Protein AF-A0A519XT04-F1 (afdb_monomer_lite)

pLDDT: mean 95.55, std 3.62, range [76.62, 98.19]

Structure (mmCIF, N/CA/C/O backbone):
data_AF-A0A519XT04-F1
#
_entry.id   AF-A0A519XT04-F1
#
loop_
_atom_site.group_PDB
_atom_site.id
_atom_site.type_symbol
_atom_site.label_atom_id
_atom_site.label_alt_id
_atom_site.label_comp_id
_atom_site.label_asym_id
_atom_site.label_entity_id
_atom_site.label_seq_id
_atom_site.pdbx_PDB_ins_code
_atom_site.Cartn_x
_atom_site.Cartn_y
_atom_site.Cartn_z
_atom_site.occupancy
_atom_site.B_iso_or_equiv
_atom_site.auth_seq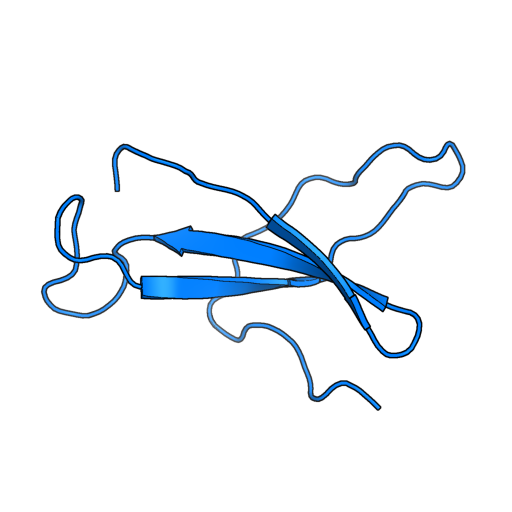_id
_atom_site.auth_comp_id
_atom_site.auth_asym_id
_atom_site.auth_atom_id
_atom_site.pdbx_PDB_model_num
ATOM 1 N N . SER A 1 1 ? 11.450 1.629 -7.089 1.00 76.62 1 SER A N 1
ATOM 2 C CA . SER A 1 1 ? 11.065 3.056 -7.087 1.00 76.62 1 SER A CA 1
ATOM 3 C C . SER A 1 1 ? 11.887 3.749 -6.023 1.00 76.62 1 SER A C 1
ATOM 5 O O . SER A 1 1 ? 11.985 3.192 -4.940 1.00 76.62 1 SER A O 1
ATOM 7 N N . PHE A 1 2 ? 12.459 4.921 -6.304 1.00 85.50 2 PHE A N 1
ATOM 8 C CA . PHE A 1 2 ? 13.155 5.739 -5.293 1.00 85.50 2 PHE A CA 1
ATOM 9 C C . PHE A 1 2 ? 12.222 6.718 -4.555 1.00 85.50 2 PHE A C 1
ATOM 11 O O . PHE A 1 2 ? 12.679 7.494 -3.727 1.00 85.50 2 PHE A O 1
ATOM 18 N N . THR A 1 3 ? 10.923 6.716 -4.872 1.00 92.50 3 THR A N 1
ATOM 19 C CA . THR A 1 3 ? 9.911 7.592 -4.255 1.00 92.50 3 THR A CA 1
ATOM 20 C C . THR A 1 3 ? 8.773 6.773 -3.665 1.00 92.50 3 THR A C 1
ATOM 22 O O . THR A 1 3 ? 8.441 5.714 -4.211 1.00 92.50 3 THR A O 1
ATOM 25 N N . THR A 1 4 ? 8.127 7.329 -2.642 1.00 89.69 4 THR A N 1
ATOM 26 C CA . THR A 1 4 ? 6.869 6.854 -2.053 1.00 89.69 4 THR A CA 1
ATOM 27 C C . THR A 1 4 ? 5.915 8.042 -1.954 1.00 89.69 4 THR A C 1
ATOM 29 O O . THR A 1 4 ? 6.287 9.066 -1.389 1.00 89.69 4 THR A O 1
ATOM 32 N N . HIS A 1 5 ? 4.701 7.914 -2.495 1.00 94.06 5 HIS A N 1
ATOM 33 C CA . HIS A 1 5 ? 3.623 8.897 -2.336 1.00 94.06 5 HIS A CA 1
ATOM 34 C C . HIS A 1 5 ? 2.412 8.188 -1.712 1.00 94.06 5 HIS A C 1
ATOM 36 O O . HIS A 1 5 ? 1.771 7.397 -2.406 1.00 94.06 5 HIS A O 1
ATOM 42 N N . PRO A 1 6 ? 2.149 8.388 -0.410 1.00 95.44 6 PRO A N 1
ATOM 43 C CA . PRO A 1 6 ? 1.092 7.674 0.291 1.00 95.44 6 PRO A CA 1
ATOM 44 C C . PRO A 1 6 ? -0.266 8.376 0.177 1.00 95.44 6 PRO A C 1
ATOM 46 O O . PRO A 1 6 ? -0.344 9.601 0.083 1.00 95.44 6 PRO A O 1
ATOM 49 N N . GLY A 1 7 ? -1.333 7.590 0.280 1.00 97.62 7 GLY A N 1
ATOM 50 C CA . GLY A 1 7 ? -2.690 8.055 0.552 1.00 97.62 7 GLY A CA 1
ATOM 51 C C . GLY A 1 7 ? -3.383 7.102 1.521 1.00 97.62 7 GLY A C 1
ATOM 52 O O . GLY A 1 7 ? -3.163 5.895 1.458 1.00 97.62 7 GLY A O 1
ATOM 53 N N . ILE A 1 8 ? -4.207 7.629 2.423 1.00 97.88 8 ILE A N 1
ATOM 54 C CA . ILE A 1 8 ? -5.033 6.825 3.331 1.00 97.88 8 ILE A CA 1
ATOM 55 C C . ILE A 1 8 ? -6.491 7.150 3.042 1.00 97.88 8 ILE A C 1
ATOM 57 O O . ILE A 1 8 ? -6.843 8.323 2.910 1.00 97.88 8 ILE A O 1
ATOM 61 N N . ALA A 1 9 ? -7.323 6.119 2.932 1.00 97.62 9 ALA A N 1
ATOM 62 C CA . ALA A 1 9 ? -8.764 6.286 2.815 1.00 97.62 9 ALA A CA 1
ATOM 63 C C . ALA A 1 9 ? -9.505 5.224 3.625 1.00 97.62 9 ALA A C 1
ATOM 65 O O . ALA A 1 9 ? -9.137 4.046 3.608 1.00 97.62 9 ALA A O 1
ATOM 66 N N . ASP A 1 10 ? -10.585 5.650 4.270 1.00 97.56 10 ASP A N 1
ATOM 67 C CA . ASP A 1 10 ? -11.524 4.762 4.937 1.00 97.56 10 ASP A CA 1
ATOM 68 C C . ASP A 1 10 ? -12.633 4.364 3.967 1.00 97.56 10 ASP A C 1
ATOM 70 O O . ASP A 1 10 ? -13.254 5.204 3.312 1.00 97.56 10 ASP A O 1
ATOM 74 N N . TYR A 1 11 ? -12.892 3.064 3.864 1.00 97.06 11 TYR A N 1
ATOM 75 C CA . TYR A 1 11 ? -13.930 2.527 2.997 1.00 97.06 11 TYR A CA 1
ATOM 76 C C . TYR A 1 11 ? -14.546 1.274 3.620 1.00 97.06 11 TYR A C 1
ATOM 78 O O . TYR A 1 11 ? -13.846 0.336 3.994 1.00 97.06 11 TYR A O 1
ATOM 86 N N . LYS A 1 12 ? -15.879 1.251 3.744 1.00 96.50 12 LYS A N 1
ATOM 87 C CA . LYS A 1 12 ? -16.631 0.116 4.314 1.00 96.50 12 LYS A CA 1
ATOM 88 C C . LYS A 1 12 ? -16.087 -0.364 5.674 1.00 96.50 12 LYS A C 1
ATOM 90 O O . LYS A 1 12 ? -15.879 -1.551 5.899 1.00 96.50 12 LYS A O 1
ATOM 95 N N . GLY A 1 13 ? -15.818 0.580 6.578 1.00 95.38 13 GLY A N 1
ATOM 96 C CA . GLY A 1 13 ? -15.379 0.283 7.948 1.00 95.38 13 GLY A CA 1
ATOM 97 C C . GLY A 1 13 ? -13.939 -0.223 8.084 1.00 95.38 13 GLY A C 1
ATOM 98 O O . GLY A 1 13 ? -13.565 -0.680 9.161 1.00 95.38 13 GLY A O 1
ATOM 99 N N . LYS A 1 14 ? -13.132 -0.147 7.021 1.00 96.31 14 LYS A N 1
ATOM 100 C CA . LYS A 1 14 ? -11.699 -0.462 7.032 1.00 96.31 14 LYS A CA 1
ATOM 101 C C . LYS A 1 14 ? -10.889 0.711 6.498 1.00 96.31 14 LYS A C 1
ATOM 103 O O . LYS A 1 14 ? -11.370 1.441 5.632 1.00 96.31 14 LYS A O 1
ATOM 108 N N . SER A 1 15 ? -9.653 0.833 6.963 1.00 97.19 15 SER A N 1
ATOM 109 C CA . SER A 1 15 ? -8.694 1.818 6.467 1.00 97.19 15 SER A CA 1
ATOM 110 C C . SER A 1 15 ? -7.736 1.163 5.480 1.00 97.19 15 SER A C 1
ATOM 112 O O . SER A 1 15 ? -7.264 0.045 5.692 1.00 97.19 15 SER A O 1
ATOM 114 N N . TYR A 1 16 ? -7.429 1.864 4.394 1.00 97.56 16 TYR A N 1
ATOM 115 C CA . TYR A 1 16 ? -6.571 1.367 3.323 1.00 97.56 16 TYR A CA 1
ATOM 116 C C . TYR A 1 16 ? -5.416 2.322 3.082 1.00 97.56 16 TYR A C 1
ATOM 118 O O . TYR A 1 16 ? -5.606 3.537 3.013 1.00 97.56 16 TYR A O 1
ATOM 126 N N . PHE A 1 17 ? -4.225 1.756 2.915 1.00 97.88 17 PHE A N 1
ATOM 127 C CA . PHE A 1 17 ? -3.025 2.486 2.549 1.00 97.88 17 PHE A CA 1
ATOM 128 C C . PHE A 1 17 ? -2.741 2.293 1.061 1.00 97.88 17 PHE A C 1
ATOM 130 O O . PHE A 1 17 ? -2.395 1.202 0.605 1.00 97.88 17 PHE A O 1
ATOM 137 N N . PHE A 1 18 ? -2.879 3.375 0.307 1.00 98.00 18 PHE A N 1
ATOM 138 C CA . PHE A 1 18 ? -2.540 3.453 -1.103 1.00 98.00 18 PHE A CA 1
ATOM 139 C C . PHE A 1 18 ? -1.116 3.967 -1.264 1.00 98.00 18 PHE A C 1
ATOM 141 O O . PHE A 1 18 ? -0.699 4.926 -0.613 1.00 98.00 18 PHE A O 1
ATOM 148 N N . TYR A 1 19 ? -0.372 3.338 -2.164 1.00 97.12 19 TYR A N 1
ATOM 149 C CA . TYR A 1 19 ? 0.992 3.730 -2.492 1.00 97.12 19 TYR A CA 1
ATOM 150 C C . TYR A 1 19 ? 1.323 3.344 -3.934 1.00 97.12 19 TYR A C 1
ATOM 152 O O . TYR A 1 19 ? 0.482 2.826 -4.669 1.00 97.12 19 TYR A O 1
ATOM 160 N N . HIS A 1 20 ? 2.564 3.588 -4.353 1.00 97.19 20 HIS A N 1
ATOM 161 C CA . HIS A 1 20 ? 3.084 3.074 -5.615 1.00 97.19 20 HIS A CA 1
ATOM 162 C C . HIS A 1 20 ? 4.385 2.305 -5.414 1.00 97.19 20 HIS A C 1
ATOM 164 O O . HIS A 1 20 ? 5.190 2.620 -4.535 1.00 97.19 20 HIS A O 1
ATOM 170 N N . ASN A 1 21 ? 4.655 1.352 -6.299 1.00 95.50 21 ASN A N 1
ATOM 171 C CA . ASN A 1 21 ? 5.990 0.788 -6.467 1.00 95.50 21 ASN A CA 1
ATOM 172 C C . ASN A 1 21 ? 6.303 0.579 -7.961 1.00 95.50 21 ASN A C 1
ATOM 174 O O . ASN A 1 21 ? 5.606 1.101 -8.829 1.00 95.50 21 ASN A O 1
ATOM 178 N N . GLY A 1 22 ? 7.413 -0.095 -8.268 1.00 96.06 22 GLY A N 1
ATOM 179 C CA . GLY A 1 22 ? 7.822 -0.415 -9.642 1.00 96.06 22 GLY A CA 1
ATOM 180 C C . GLY A 1 22 ? 7.994 -1.916 -9.857 1.00 96.06 22 GLY A C 1
ATOM 181 O O . GLY A 1 22 ? 8.920 -2.299 -10.558 1.00 96.06 22 GLY A O 1
ATOM 182 N N . ALA A 1 23 ? 7.192 -2.745 -9.179 1.00 95.38 23 ALA A N 1
ATOM 183 C CA . ALA A 1 23 ? 7.388 -4.196 -9.127 1.00 95.38 23 ALA A CA 1
ATOM 184 C C . ALA A 1 23 ? 6.854 -4.954 -10.356 1.00 95.38 23 ALA A C 1
ATOM 186 O O . ALA A 1 23 ? 7.225 -6.106 -10.566 1.00 95.38 23 ALA A O 1
ATOM 187 N N . LEU A 1 24 ? 5.988 -4.334 -11.168 1.00 95.56 24 LEU A N 1
ATOM 188 C CA . LEU A 1 24 ? 5.506 -4.947 -12.408 1.00 95.56 24 LEU A CA 1
ATOM 189 C C . LEU A 1 24 ? 6.642 -5.131 -13.432 1.00 95.56 24 LEU A C 1
ATOM 191 O O . LEU A 1 24 ? 7.634 -4.397 -13.387 1.00 95.56 24 LEU A O 1
ATOM 195 N N . PRO A 1 25 ? 6.498 -6.056 -14.402 1.00 97.31 25 PRO A N 1
ATOM 196 C CA . PRO A 1 25 ? 7.448 -6.188 -15.502 1.00 97.31 25 PRO A CA 1
ATOM 197 C C . PRO A 1 25 ? 7.681 -4.849 -16.208 1.00 97.31 25 PRO A C 1
ATOM 199 O O . PRO A 1 25 ? 6.736 -4.117 -16.501 1.00 97.31 25 PRO A O 1
ATOM 202 N N . THR A 1 26 ? 8.944 -4.523 -16.495 1.00 96.56 26 THR A N 1
ATOM 203 C CA . THR A 1 26 ? 9.388 -3.214 -17.030 1.00 96.56 26 THR A CA 1
ATOM 204 C C . THR A 1 26 ? 9.146 -2.013 -16.100 1.00 96.56 26 THR A C 1
ATOM 206 O O . THR A 1 26 ? 9.291 -0.863 -16.525 1.00 96.56 26 THR A O 1
ATOM 209 N N . GLY A 1 27 ? 8.758 -2.258 -14.848 1.00 96.31 27 GLY A N 1
ATOM 210 C CA . GLY A 1 27 ? 8.528 -1.240 -13.833 1.00 96.31 27 GLY A CA 1
ATOM 211 C C . GLY A 1 27 ? 9.821 -0.605 -13.320 1.00 96.31 27 GLY A C 1
ATOM 212 O O . GLY A 1 27 ? 10.921 -1.131 -13.476 1.00 96.31 27 GLY A O 1
ATOM 213 N N . GLY A 1 28 ? 9.693 0.574 -12.715 1.00 95.69 28 GLY A N 1
ATOM 214 C CA . GLY A 1 28 ? 10.832 1.335 -12.212 1.00 95.69 28 GLY A CA 1
ATOM 215 C C . GLY A 1 28 ? 10.432 2.710 -11.691 1.00 95.69 28 GLY A C 1
ATOM 216 O O . GLY A 1 28 ? 9.254 3.021 -11.540 1.00 95.69 28 GLY A O 1
ATOM 217 N N . SER A 1 29 ? 11.413 3.567 -11.415 1.00 94.44 29 SER A N 1
ATOM 218 C CA . SER A 1 29 ? 11.164 4.895 -10.826 1.00 94.44 29 SER A CA 1
ATOM 219 C C . SER A 1 29 ? 10.327 5.827 -11.714 1.00 94.44 29 SER A C 1
ATOM 221 O O . SER A 1 29 ? 9.585 6.650 -11.187 1.00 94.44 29 SER A O 1
ATOM 223 N N . TYR A 1 30 ? 10.371 5.642 -13.036 1.00 95.12 30 TYR A N 1
ATOM 224 C CA . TYR A 1 30 ? 9.575 6.400 -14.015 1.00 95.12 30 TYR A CA 1
ATOM 225 C C . TYR A 1 30 ? 8.394 5.606 -14.593 1.00 95.12 30 TYR A C 1
ATOM 227 O O . TYR A 1 30 ? 7.649 6.111 -15.424 1.00 95.12 30 TYR A O 1
ATOM 235 N N . ARG A 1 31 ? 8.219 4.354 -14.157 1.00 96.25 31 ARG A N 1
ATOM 236 C CA . ARG A 1 31 ? 7.191 3.414 -14.629 1.00 96.25 31 ARG A CA 1
ATOM 237 C C . ARG A 1 31 ? 6.605 2.711 -13.410 1.00 96.25 31 ARG A C 1
ATOM 239 O O . ARG A 1 31 ? 6.992 1.595 -13.072 1.00 96.25 31 ARG A O 1
ATOM 246 N N . ARG A 1 32 ? 5.772 3.448 -12.680 1.00 97.06 32 ARG A N 1
ATOM 247 C CA . ARG A 1 32 ? 5.220 3.036 -11.384 1.00 97.06 32 ARG A CA 1
ATOM 248 C C . ARG A 1 32 ? 3.805 2.496 -11.543 1.00 97.06 32 ARG A C 1
ATOM 250 O O . ARG A 1 32 ? 3.137 2.774 -12.537 1.00 97.06 32 ARG A O 1
ATOM 257 N N . SER A 1 33 ? 3.351 1.763 -10.540 1.00 97.12 33 SER A N 1
ATOM 258 C CA . SER A 1 33 ? 2.013 1.178 -10.486 1.00 97.12 33 SER A CA 1
ATOM 259 C C . SER A 1 33 ? 1.436 1.354 -9.090 1.00 97.12 33 SER A C 1
ATOM 261 O O . SER A 1 33 ? 2.182 1.307 -8.111 1.00 97.12 33 SER A O 1
ATOM 263 N N . ILE A 1 34 ? 0.127 1.599 -9.016 1.00 97.44 34 ILE A N 1
ATOM 264 C CA . ILE A 1 34 ? -0.588 1.762 -7.749 1.00 97.44 34 ILE A CA 1
ATOM 265 C C . ILE A 1 34 ? -0.732 0.407 -7.061 1.00 97.44 34 ILE A C 1
ATOM 267 O O . ILE A 1 34 ? -0.965 -0.615 -7.706 1.00 97.44 34 ILE A O 1
ATOM 271 N N . CYS A 1 35 ? -0.603 0.432 -5.743 1.00 97.50 35 CYS A N 1
ATOM 272 C CA . CYS A 1 35 ? -0.785 -0.693 -4.846 1.00 97.50 35 CYS A CA 1
ATOM 273 C C . CYS A 1 35 ? -1.693 -0.268 -3.687 1.00 97.50 35 CYS A C 1
ATOM 275 O O . CYS A 1 35 ? -1.816 0.924 -3.385 1.00 97.50 35 CYS A O 1
ATOM 277 N N . VAL A 1 36 ? -2.316 -1.248 -3.038 1.00 97.81 36 VAL A N 1
ATOM 278 C CA . VAL A 1 36 ? -3.144 -1.034 -1.853 1.00 97.81 36 VAL A CA 1
ATOM 279 C C . VAL A 1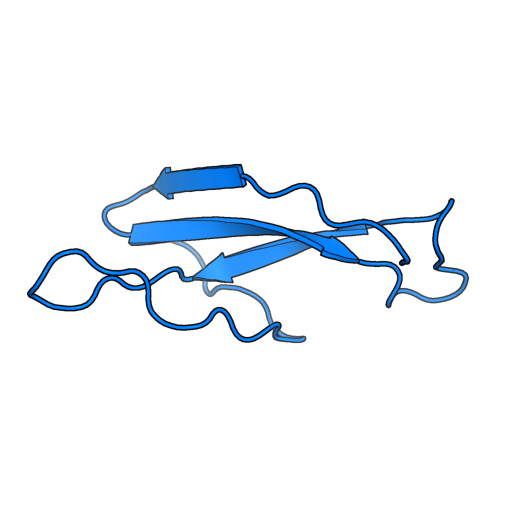 36 ? -2.975 -2.201 -0.891 1.00 97.81 36 VAL A C 1
ATOM 281 O O . VAL A 1 36 ? -3.058 -3.358 -1.301 1.00 97.81 36 VAL A O 1
ATOM 284 N N . ASP A 1 37 ? -2.775 -1.875 0.380 1.00 97.69 37 ASP A N 1
ATOM 285 C CA . ASP A 1 37 ? -2.779 -2.820 1.494 1.00 97.69 37 ASP A CA 1
ATOM 286 C C . ASP A 1 37 ? -3.659 -2.276 2.632 1.00 97.69 37 ASP A C 1
ATOM 288 O O . ASP A 1 37 ? -3.923 -1.073 2.723 1.00 97.69 37 ASP A O 1
ATOM 292 N N . GLU A 1 38 ? -4.169 -3.168 3.482 1.00 96.25 38 GLU A N 1
ATOM 293 C CA . GLU A 1 38 ? -5.000 -2.783 4.629 1.00 96.25 38 GLU A CA 1
ATOM 294 C C . GLU A 1 38 ? -4.140 -2.083 5.691 1.00 96.25 38 GLU A C 1
ATOM 296 O O . GLU A 1 38 ? -3.068 -2.564 6.064 1.00 96.25 38 GLU A O 1
ATOM 301 N N . LEU A 1 39 ? -4.624 -0.945 6.189 1.00 96.75 39 LEU A N 1
ATOM 302 C CA . LEU A 1 39 ? -4.015 -0.210 7.288 1.00 96.75 39 LEU A CA 1
ATOM 303 C C . LEU A 1 39 ? -4.730 -0.575 8.585 1.00 96.75 39 LEU A C 1
ATOM 305 O O . LEU A 1 39 ? -5.956 -0.576 8.661 1.00 96.75 39 LEU A O 1
ATOM 309 N N . GLN A 1 40 ? -3.950 -0.847 9.626 1.00 96.88 40 GLN A N 1
ATOM 310 C CA . GLN A 1 40 ? -4.473 -1.145 10.952 1.00 96.88 40 GLN A CA 1
ATOM 311 C C . GLN A 1 40 ? -3.901 -0.177 11.978 1.00 96.88 40 GLN A C 1
ATOM 313 O O . GLN A 1 40 ? -2.693 0.072 12.013 1.00 96.88 40 GLN A O 1
ATOM 318 N N . TYR A 1 41 ? -4.777 0.314 12.846 1.00 96.81 41 TYR A N 1
ATOM 319 C CA . TYR A 1 41 ? -4.398 1.095 14.012 1.00 96.81 41 TYR A CA 1
ATOM 320 C C . TYR A 1 41 ? -4.216 0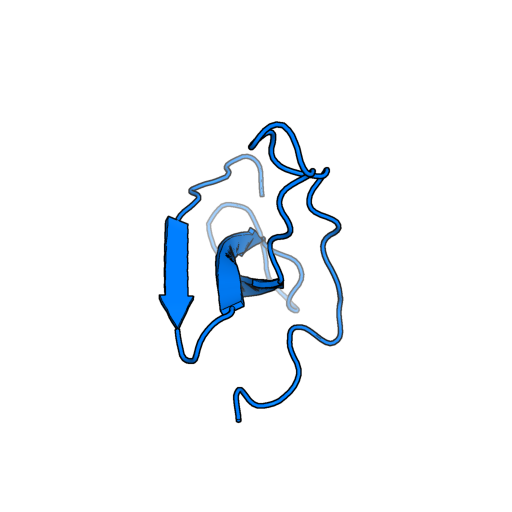.182 15.227 1.00 96.81 41 TYR A C 1
ATOM 322 O O . TYR A 1 41 ? -4.912 -0.823 15.397 1.00 96.81 41 TYR A O 1
ATOM 330 N N . ASN A 1 42 ? -3.265 0.531 16.083 1.00 97.88 42 ASN A N 1
ATOM 331 C CA . ASN A 1 42 ? -3.197 0.022 17.444 1.00 97.88 42 ASN A CA 1
ATOM 332 C C . ASN A 1 42 ? -4.290 0.679 18.309 1.00 97.88 42 ASN A C 1
ATOM 334 O O . ASN A 1 42 ? -4.836 1.715 17.924 1.00 97.88 42 ASN A O 1
ATOM 338 N N . PRO A 1 43 ? -4.607 0.120 19.493 1.00 97.94 43 PRO A N 1
ATOM 339 C CA . PRO A 1 43 ? -5.598 0.711 20.397 1.00 97.94 43 PRO A CA 1
ATOM 340 C C . PRO A 1 43 ? -5.289 2.153 20.831 1.00 97.94 43 PRO A C 1
ATOM 342 O O . P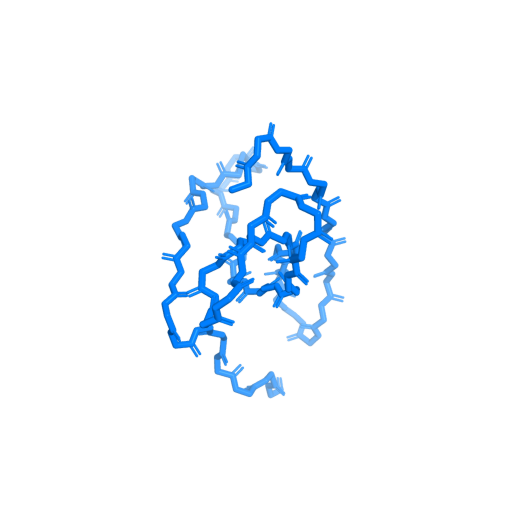RO A 1 43 ? -6.205 2.892 21.167 1.00 97.94 4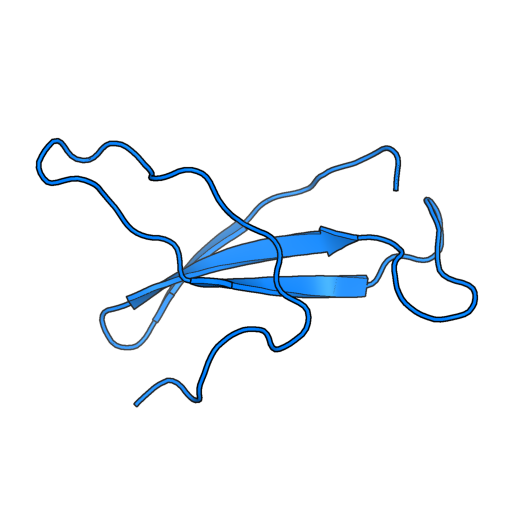3 PRO A O 1
ATOM 345 N N . ASP A 1 44 ? -4.016 2.558 20.809 1.00 97.81 44 ASP A N 1
ATOM 346 C CA . ASP A 1 44 ? -3.556 3.918 21.122 1.00 97.81 44 ASP A CA 1
ATOM 347 C C . ASP A 1 44 ? -3.636 4.892 19.927 1.00 97.81 44 ASP A C 1
ATOM 349 O O . ASP A 1 44 ? -3.197 6.036 20.025 1.00 97.81 44 ASP A O 1
ATOM 353 N N . GLY A 1 45 ? -4.182 4.445 18.791 1.00 96.69 45 GLY A N 1
ATOM 354 C CA . GLY A 1 45 ? -4.322 5.238 17.570 1.00 96.69 45 GLY A CA 1
ATOM 355 C C . GLY A 1 45 ? -3.059 5.316 16.709 1.00 96.69 45 GLY A C 1
ATOM 356 O O . GLY A 1 45 ? -3.095 5.923 15.638 1.00 96.69 45 GLY A O 1
ATOM 357 N N . THR A 1 46 ? -1.948 4.690 17.111 1.00 98.19 46 THR A N 1
ATOM 358 C CA . THR A 1 46 ? -0.748 4.615 16.264 1.00 98.19 46 THR A CA 1
ATOM 359 C C . THR A 1 46 ? -0.957 3.656 15.089 1.00 98.19 46 THR A C 1
ATOM 361 O O . THR A 1 46 ? -1.715 2.689 15.172 1.00 98.19 46 THR A O 1
ATOM 364 N N . ILE A 1 47 ? -0.282 3.912 13.967 1.00 97.12 47 ILE A N 1
ATOM 365 C CA . ILE A 1 47 ? -0.365 3.069 12.765 1.00 97.12 47 ILE A CA 1
ATOM 366 C C . ILE A 1 47 ? 0.587 1.878 12.909 1.00 97.12 47 ILE A C 1
ATOM 368 O O . ILE A 1 47 ? 1.768 2.048 13.220 1.00 97.12 47 ILE A O 1
ATOM 372 N N . ARG A 1 48 ? 0.095 0.665 12.637 1.00 97.50 48 ARG A N 1
ATOM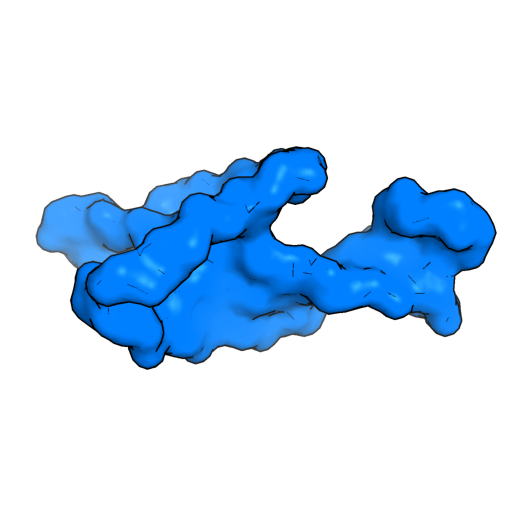 373 C CA . ARG A 1 48 ? 0.951 -0.522 12.519 1.00 97.50 48 ARG A CA 1
ATOM 374 C C . ARG A 1 48 ? 1.822 -0.435 11.261 1.00 97.50 48 ARG A C 1
ATOM 376 O O . ARG A 1 48 ? 1.347 0.069 10.244 1.00 97.50 48 ARG A O 1
ATOM 383 N N . PRO A 1 49 ? 3.064 -0.956 11.280 1.00 95.94 49 PRO A N 1
ATOM 384 C CA . PRO A 1 49 ? 3.916 -0.968 10.096 1.00 95.94 49 PRO A CA 1
ATOM 385 C C . PRO A 1 49 ? 3.206 -1.583 8.887 1.00 95.94 49 PRO A C 1
ATOM 387 O O . PRO A 1 49 ? 2.670 -2.688 8.967 1.00 95.94 49 PRO A O 1
ATOM 390 N N . ILE A 1 50 ? 3.222 -0.866 7.764 1.00 94.00 50 ILE A N 1
ATOM 391 C CA . ILE A 1 50 ? 2.627 -1.346 6.518 1.00 94.00 50 ILE A CA 1
ATOM 392 C C . ILE A 1 50 ? 3.561 -2.373 5.880 1.00 94.00 50 ILE A C 1
ATOM 394 O O . ILE A 1 50 ? 4.732 -2.088 5.618 1.00 94.00 50 ILE A O 1
ATOM 398 N N . VAL A 1 51 ? 3.024 -3.557 5.596 1.00 93.69 51 VAL A N 1
ATOM 399 C CA . VAL A 1 51 ? 3.722 -4.626 4.877 1.00 93.69 51 VAL A CA 1
ATOM 400 C C . VAL A 1 51 ? 3.165 -4.687 3.464 1.00 93.69 51 VAL A C 1
ATOM 402 O O . VAL A 1 51 ? 1.989 -4.983 3.287 1.00 93.69 51 VAL A O 1
ATOM 405 N N . GLN A 1 52 ? 4.010 -4.420 2.466 1.00 95.12 52 GLN A N 1
ATOM 406 C CA . GLN A 1 52 ? 3.613 -4.539 1.062 1.00 95.12 52 GLN A CA 1
ATOM 407 C C . GLN A 1 52 ? 3.324 -5.999 0.724 1.00 95.12 52 GLN A C 1
ATOM 409 O O . GLN A 1 52 ? 4.191 -6.858 0.918 1.00 95.12 52 GLN A O 1
ATOM 414 N N . THR A 1 53 ? 2.144 -6.281 0.177 1.00 96.50 53 THR A N 1
ATOM 415 C CA . THR A 1 53 ? 1.786 -7.639 -0.254 1.00 96.50 53 THR A CA 1
ATOM 416 C C . THR A 1 53 ? 1.710 -7.760 -1.776 1.00 96.50 53 THR A C 1
ATOM 418 O O . THR A 1 53 ? 1.554 -6.785 -2.507 1.00 96.50 53 THR A O 1
ATOM 421 N N . THR A 1 54 ? 1.825 -8.989 -2.286 1.00 96.12 54 THR A N 1
ATOM 422 C CA . THR A 1 54 ? 1.612 -9.283 -3.716 1.00 96.12 54 THR A CA 1
ATOM 423 C C . THR A 1 54 ? 0.152 -9.585 -4.048 1.00 96.12 54 THR A C 1
ATOM 425 O O . THR A 1 54 ? -0.237 -9.492 -5.209 1.00 96.12 54 THR A O 1
ATOM 428 N N . LYS A 1 55 ? -0.655 -9.960 -3.046 1.00 96.88 55 LYS A N 1
ATOM 429 C CA . LYS A 1 55 ? -2.082 -10.276 -3.212 1.00 96.88 55 LYS A CA 1
ATOM 430 C C . LYS A 1 55 ? -2.977 -9.041 -3.103 1.00 96.88 55 LYS A C 1
ATOM 432 O O . LYS A 1 55 ? -4.068 -9.058 -3.665 1.00 96.88 55 LYS A O 1
ATOM 437 N N . GLY A 1 56 ? -2.526 -8.001 -2.401 1.00 95.75 56 GLY A N 1
ATOM 438 C CA . GLY A 1 56 ? -3.343 -6.843 -2.062 1.00 95.75 56 GLY A CA 1
ATOM 439 C C . GLY A 1 56 ? -4.491 -7.206 -1.120 1.00 95.75 56 GLY A C 1
ATOM 440 O O . GLY A 1 56 ? -4.458 -8.209 -0.400 1.00 95.75 56 GLY A O 1
ATOM 441 N N . VAL A 1 57 ? -5.528 -6.376 -1.137 1.00 96.62 57 VAL A N 1
ATOM 442 C CA . VAL A 1 57 ? -6.676 -6.492 -0.232 1.00 96.62 57 VAL A CA 1
ATOM 443 C C . VAL A 1 57 ? -7.759 -7.430 -0.763 1.00 96.62 57 VAL A C 1
ATOM 445 O O . VAL A 1 57 ? -7.995 -7.537 -1.966 1.00 96.62 57 VAL A O 1
ATOM 448 N N . ALA A 1 58 ? -8.469 -8.089 0.152 1.00 95.50 58 ALA A N 1
ATOM 449 C CA . ALA A 1 58 ? -9.697 -8.803 -0.186 1.00 95.50 58 ALA A CA 1
ATOM 450 C C . ALA A 1 58 ? -10.811 -7.812 -0.593 1.00 95.50 58 ALA A C 1
ATOM 452 O O . ALA A 1 58 ? -10.767 -6.647 -0.189 1.00 95.50 58 ALA A O 1
ATOM 453 N N . PRO A 1 59 ? -11.844 -8.253 -1.340 1.00 95.12 59 PRO A N 1
ATOM 454 C CA . PRO A 1 59 ? -12.988 -7.406 -1.659 1.00 95.12 59 PRO A CA 1
ATOM 455 C C . PRO A 1 59 ? -13.603 -6.787 -0.400 1.00 95.12 59 PRO A C 1
ATOM 457 O O . PRO A 1 59 ? -13.985 -7.502 0.529 1.00 95.12 59 PRO A O 1
ATOM 460 N N . ALA A 1 60 ? -13.717 -5.460 -0.387 1.00 90.69 60 ALA A N 1
ATOM 461 C CA . ALA A 1 60 ? -14.335 -4.732 0.711 1.00 90.69 60 ALA A CA 1
ATOM 462 C C . ALA A 1 60 ? -15.840 -5.045 0.743 1.00 90.69 60 ALA A C 1
ATOM 464 O O . ALA A 1 60 ? -16.568 -4.750 -0.215 1.00 90.69 60 ALA A O 1
ATOM 465 N N . ARG A 1 61 ? -16.300 -5.677 1.826 1.00 83.31 61 ARG A N 1
ATOM 466 C CA . ARG A 1 61 ? -17.709 -6.032 2.037 1.00 83.31 61 ARG A CA 1
ATOM 467 C C . ARG A 1 61 ? -18.433 -4.916 2.754 1.00 83.31 61 ARG A C 1
ATOM 469 O O . ARG A 1 61 ? -17.898 -4.454 3.776 1.00 83.31 61 ARG A O 1
#

Secondary structure (DSSP, 8-state):
------EEEEETTEEEEEEEE--STT-BTTB-EEEEEEE-B-TTSPBPPP---SS-PPPP-

Foldseek 3Di:
DPDWDWDWDDDLNWIKIKIKDQPDVVGDPVRIDIAIATWDADPVRHTDDDDGDPVHDDPRD

Radius of gyration: 12.82 Å; chains: 1; bounding box: 31×19×38 Å

Sequence (61 aa):
SFTTHPGIADYKGKSYFFYHNGALPTGGSYRRSICVDELQYNPDGTIRPIVQTTKGVAPAR